Protein AF-A0A915B8F0-F1 (afdb_monomer_lite)

pLDDT: mean 71.28, std 22.47, range [29.95, 95.25]

Radius of gyration: 30.82 Å; chains: 1; bounding box: 68×74×69 Å

Secondary structure (DSSP, 8-state):
-------------------------------------------PPP-EEEE---TT-HHHHHHHHH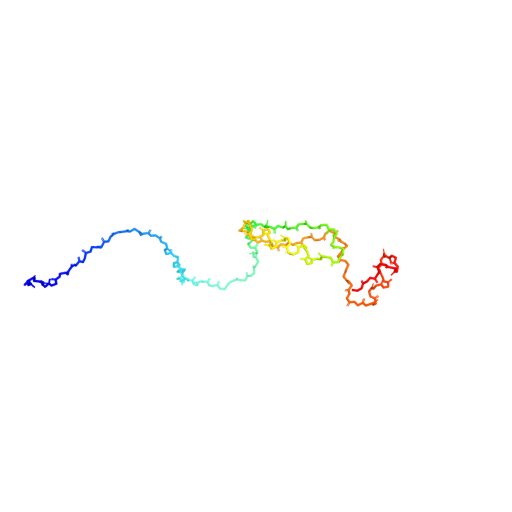HHHHHHS---SEEEE-S------SHHHHTT-SS-GGG---

Sequence (106 aa):
MSGDHPHSSLLNSERSKGGRVDDITEVSTDVEDQSAIKRRRISKKLHIAVAGCSHGEIDKIYACLAEIERTNRFHFDLLISCGDYQAVRNYGDLAHMHVNRKYRNL

Organism: Parascaris univalens (NCBI:txid6257)

Foldseek 3Di:
DDDDDDDDDDDDDDDDDDDDDPDPDDDDDDDDDDDDPPPPPPPDDAAEAEAEACQCPVVVVVVVQVVVCVVPVDHHPYYHYPDNNQPDPDPVVLVVDPDDPVPSDD

Structure (mmCIF, N/CA/C/O backbone):
data_AF-A0A915B8F0-F1
#
_entry.id   AF-A0A915B8F0-F1
#
loop_
_atom_site.group_PDB
_atom_site.id
_atom_site.type_symbol
_atom_site.label_atom_id
_atom_site.label_alt_id
_atom_site.label_comp_id
_atom_site.label_asym_id
_atom_site.label_entity_id
_atom_site.label_seq_id
_atom_site.pdbx_PDB_ins_code
_atom_site.Cartn_x
_atom_site.Cartn_y
_atom_site.Cartn_z
_atom_site.occupancy
_atom_site.B_iso_or_equiv
_atom_site.auth_seq_id
_atom_site.auth_comp_id
_atom_site.auth_asym_id
_atom_site.auth_atom_id
_atom_site.pdbx_PDB_model_num
ATOM 1 N N . MET A 1 1 ? -20.461 -61.640 48.251 1.00 45.03 1 MET A N 1
ATOM 2 C CA . MET A 1 1 ? -20.339 -60.170 48.239 1.00 45.03 1 MET A CA 1
ATOM 3 C C . MET A 1 1 ? -21.276 -59.690 47.126 1.00 45.03 1 MET A C 1
ATOM 5 O O . MET A 1 1 ? -20.879 -59.795 45.980 1.00 45.03 1 MET A O 1
ATOM 9 N N . SER A 1 2 ? -22.604 -59.588 47.302 1.00 41.38 2 SER A N 1
ATOM 10 C C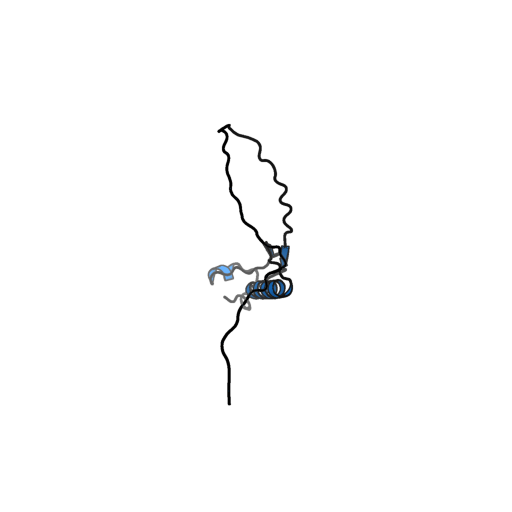A . SER A 1 2 ? -23.382 -58.538 48.012 1.00 41.38 2 SER A CA 1
ATOM 11 C C . SER A 1 2 ? -22.899 -57.126 47.670 1.00 41.38 2 SER A C 1
ATOM 13 O O . SER A 1 2 ? -21.714 -56.873 47.851 1.00 41.38 2 SER A O 1
ATOM 15 N N . GLY A 1 3 ? -23.687 -56.133 47.271 1.00 42.16 3 GLY A N 1
ATOM 16 C CA . GLY A 1 3 ? -25.021 -55.993 46.667 1.00 42.16 3 GLY A CA 1
ATOM 17 C C . GLY A 1 3 ? -24.801 -54.984 45.517 1.00 42.16 3 GLY A C 1
ATOM 18 O O . GLY A 1 3 ? -23.710 -54.959 44.962 1.00 42.16 3 GLY A O 1
ATOM 19 N N . ASP A 1 4 ? -25.651 -54.068 45.087 1.00 44.03 4 ASP A N 1
ATOM 20 C CA . ASP A 1 4 ? -27.036 -53.698 45.326 1.00 44.03 4 ASP A CA 1
ATOM 21 C C . ASP A 1 4 ? -27.424 -52.753 44.167 1.00 44.03 4 ASP A C 1
ATOM 23 O O . ASP A 1 4 ? -26.598 -52.337 43.352 1.00 44.03 4 ASP A O 1
ATOM 27 N N . HIS A 1 5 ? -28.718 -52.491 44.076 1.00 40.12 5 HIS A N 1
ATOM 28 C CA . HIS A 1 5 ? -29.473 -51.948 42.952 1.00 40.12 5 HIS A CA 1
ATOM 29 C C . HIS A 1 5 ? -29.410 -50.390 42.817 1.00 40.12 5 HIS A C 1
ATOM 31 O O . HIS A 1 5 ? -28.662 -49.742 43.546 1.00 40.12 5 HIS A O 1
ATOM 37 N N . PRO A 1 6 ? -30.132 -49.779 41.846 1.00 59.94 6 PRO A N 1
ATOM 38 C CA . PRO A 1 6 ? -29.892 -48.446 41.279 1.00 59.94 6 PRO A CA 1
ATOM 39 C C . PRO A 1 6 ? -30.534 -47.321 42.101 1.00 59.94 6 PRO A C 1
ATOM 41 O O . PRO A 1 6 ? -31.466 -47.578 42.845 1.00 59.94 6 PRO A O 1
ATOM 44 N N . HIS A 1 7 ? -30.133 -46.066 41.888 1.00 40.25 7 HIS A N 1
ATOM 45 C CA . HIS A 1 7 ? -30.911 -44.868 42.252 1.00 40.25 7 HIS A CA 1
ATOM 46 C C . HIS A 1 7 ? -30.341 -43.675 41.451 1.00 40.25 7 HIS A C 1
ATOM 48 O O . HIS A 1 7 ? -29.126 -43.550 41.339 1.00 40.25 7 HIS A O 1
ATOM 54 N N . SER A 1 8 ? -31.146 -42.992 40.620 1.00 39.97 8 SER A N 1
ATOM 55 C CA . SER A 1 8 ? -31.874 -41.740 40.940 1.00 39.97 8 SER A CA 1
ATOM 56 C C . SER A 1 8 ? -30.912 -40.594 41.306 1.00 39.97 8 SER A C 1
ATOM 58 O O . SER A 1 8 ? -29.890 -40.808 41.927 1.00 39.97 8 SER A O 1
ATOM 60 N N . SER A 1 9 ? -31.120 -39.314 41.042 1.00 35.53 9 SER A N 1
ATOM 61 C CA . SER A 1 9 ? -32.196 -38.482 40.512 1.00 35.53 9 SER A CA 1
ATOM 62 C C . SER A 1 9 ? -31.670 -37.052 40.701 1.00 35.53 9 SER A C 1
ATOM 64 O O . SER A 1 9 ? -31.023 -36.803 41.712 1.00 35.53 9 SER A O 1
ATOM 66 N N . LEU A 1 10 ? -32.008 -36.137 39.792 1.00 41.72 10 LEU A N 1
ATOM 67 C CA . LEU A 1 10 ? -32.278 -34.717 40.066 1.00 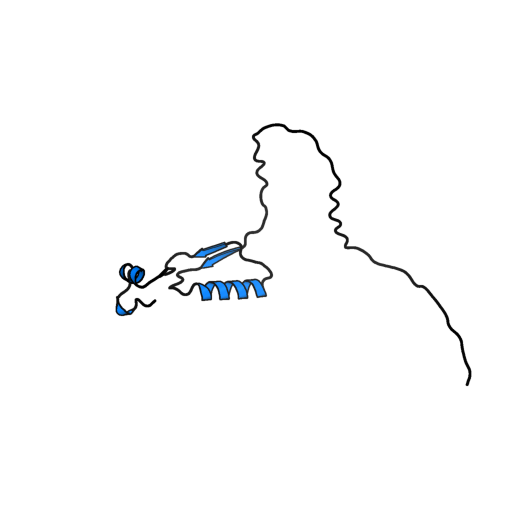41.72 10 LEU A CA 1
ATOM 68 C C . LEU A 1 10 ? -31.315 -33.951 41.000 1.00 41.72 10 LEU A C 1
ATOM 70 O O . LEU A 1 10 ? -31.399 -34.069 42.216 1.00 41.72 10 LEU A O 1
ATOM 74 N N . LEU A 1 11 ? -30.603 -32.966 40.445 1.00 40.94 11 LEU A N 1
ATOM 75 C CA . LEU A 1 11 ? -30.646 -31.619 41.019 1.00 40.94 11 LEU A CA 1
ATOM 76 C C . LEU A 1 11 ? -30.396 -30.558 39.945 1.00 40.94 11 LEU A C 1
ATOM 78 O O . LEU A 1 11 ? -29.403 -30.555 39.224 1.00 40.94 11 LEU A O 1
ATOM 82 N N . ASN A 1 12 ? -31.413 -29.714 39.840 1.00 33.38 12 ASN A N 1
ATOM 83 C CA . ASN A 1 12 ? -31.554 -28.538 39.003 1.00 33.38 12 ASN A CA 1
ATOM 84 C C . ASN A 1 12 ? -30.727 -27.367 39.573 1.00 33.38 12 ASN A C 1
ATOM 86 O O . ASN A 1 12 ? -30.345 -27.396 40.743 1.00 33.38 12 ASN A O 1
ATOM 90 N N . SER A 1 13 ? -30.683 -26.271 38.799 1.00 39.19 13 SER A N 1
ATOM 91 C CA . SER A 1 13 ? -30.461 -24.880 39.260 1.00 39.19 13 SER A CA 1
ATOM 92 C C . SER A 1 13 ? -28.969 -24.467 39.378 1.00 39.19 13 SER A C 1
ATOM 94 O O . SER A 1 13 ? -28.175 -25.206 39.936 1.00 39.19 13 SER A O 1
ATOM 96 N N . GLU A 1 14 ? -28.447 -23.341 38.874 1.00 38.56 14 GLU A N 1
ATOM 97 C CA . GLU A 1 14 ? -28.976 -22.128 38.235 1.00 38.56 14 GLU A CA 1
ATOM 98 C C . GLU A 1 14 ? -27.845 -21.406 37.466 1.00 38.56 14 GLU A C 1
ATOM 100 O O . GLU A 1 14 ? -26.665 -21.648 37.712 1.00 38.56 14 GLU A O 1
ATOM 105 N N . ARG A 1 15 ? -28.251 -20.385 36.689 1.00 36.97 15 ARG A N 1
ATOM 106 C CA . ARG A 1 15 ? -27.520 -19.139 36.351 1.00 36.97 15 ARG A CA 1
ATOM 107 C C . ARG A 1 15 ? -26.955 -19.093 34.919 1.00 36.97 15 ARG A C 1
ATOM 109 O O . ARG A 1 15 ? -25.841 -19.511 34.661 1.00 36.97 15 ARG A O 1
ATOM 116 N N . SER A 1 16 ? -27.753 -18.745 33.907 1.00 36.69 16 SER A N 1
ATOM 117 C CA . SER A 1 16 ? -28.385 -17.446 33.583 1.00 36.69 16 SER A CA 1
ATOM 118 C C . SER A 1 16 ? -27.508 -16.536 32.707 1.00 36.69 16 SER A C 1
ATOM 120 O O . SER A 1 16 ? -26.396 -16.172 33.075 1.00 36.69 16 SER A O 1
ATOM 122 N N . LYS A 1 17 ? -28.162 -16.087 31.624 1.00 37.03 17 LYS A N 1
ATOM 123 C CA . LYS A 1 17 ? -27.924 -14.934 30.735 1.00 37.03 17 LYS A CA 1
ATOM 124 C C . LYS A 1 17 ? -27.046 -15.157 29.503 1.00 37.03 17 LYS A C 1
ATOM 126 O O . LYS A 1 17 ? -25.829 -15.228 29.584 1.00 37.03 17 LYS A O 1
ATOM 131 N N . GLY A 1 18 ? -27.705 -15.111 28.343 1.00 32.53 18 GLY A N 1
ATOM 132 C CA . GLY A 1 18 ? -27.029 -14.840 27.078 1.00 32.53 18 GLY A CA 1
ATOM 133 C C . GLY A 1 18 ? -27.830 -15.051 25.797 1.00 32.53 18 GLY A C 1
ATOM 134 O O . GLY A 1 18 ? -27.214 -15.293 24.770 1.00 32.53 18 GLY A O 1
ATOM 135 N N . GLY A 1 19 ? -29.165 -14.996 25.821 1.00 29.95 19 GLY A N 1
ATOM 136 C CA . GLY A 1 19 ? -29.946 -14.980 24.585 1.00 29.95 19 GLY A CA 1
ATOM 137 C C . GLY A 1 19 ? -29.729 -13.669 23.827 1.00 29.95 19 GLY A C 1
ATOM 138 O O . GLY A 1 19 ? -29.913 -12.594 24.394 1.00 29.95 19 GLY A O 1
ATOM 139 N N . ARG A 1 20 ? -29.387 -13.757 22.542 1.00 36.34 20 ARG A N 1
ATOM 140 C CA . ARG A 1 20 ? -29.775 -12.738 21.566 1.00 36.34 20 ARG A CA 1
ATOM 141 C C . ARG A 1 20 ? -30.607 -13.432 20.501 1.00 36.34 20 ARG A C 1
ATOM 143 O O . ARG A 1 20 ? -30.107 -13.906 19.491 1.00 36.34 20 ARG A O 1
ATOM 150 N N . VAL A 1 21 ? -31.877 -13.584 20.851 1.00 37.94 21 VAL A N 1
ATOM 151 C CA . VAL A 1 21 ? -32.962 -13.736 19.894 1.00 37.94 21 VAL A CA 1
ATOM 152 C C . VAL A 1 21 ? -33.038 -12.417 19.133 1.00 37.94 21 VAL A C 1
ATOM 154 O O . VAL A 1 21 ? -33.317 -11.375 19.727 1.00 37.94 21 VAL A O 1
ATOM 157 N N . ASP A 1 22 ? -32.709 -12.434 17.847 1.00 35.97 22 ASP A N 1
ATOM 158 C CA . ASP A 1 22 ? -33.068 -11.330 16.965 1.00 35.97 22 ASP A CA 1
ATOM 159 C C . ASP A 1 22 ? -34.542 -11.537 16.601 1.00 35.97 22 ASP A C 1
ATOM 161 O O . ASP A 1 22 ? -34.896 -12.161 15.603 1.00 35.97 22 ASP A O 1
ATOM 165 N N . ASP A 1 23 ? -35.395 -11.095 17.523 1.00 31.19 23 ASP A N 1
ATOM 166 C CA . ASP A 1 23 ? -36.841 -11.021 17.379 1.00 31.19 23 ASP A CA 1
ATOM 167 C C . ASP A 1 23 ? -37.148 -9.952 16.318 1.00 31.19 23 ASP A C 1
ATOM 169 O O . ASP A 1 23 ? -37.038 -8.750 16.568 1.00 31.19 23 ASP A O 1
ATOM 173 N N . ILE A 1 24 ? -37.442 -10.390 15.093 1.00 50.12 24 ILE A N 1
ATOM 174 C CA . ILE A 1 24 ? -38.013 -9.537 14.050 1.00 50.12 24 ILE A CA 1
ATOM 175 C C . ILE A 1 24 ? -39.509 -9.843 14.032 1.00 50.12 24 ILE A C 1
ATOM 177 O O . ILE A 1 24 ? -39.987 -10.616 13.206 1.00 50.12 24 ILE A O 1
ATOM 181 N N . THR A 1 25 ? -40.226 -9.255 14.988 1.00 39.03 25 THR A N 1
ATOM 182 C CA . THR A 1 25 ? -41.686 -9.160 14.957 1.00 39.03 25 THR A CA 1
ATOM 183 C C . THR A 1 25 ? -42.078 -7.786 14.398 1.00 39.03 25 THR A C 1
ATOM 185 O O . THR A 1 25 ? -41.432 -6.771 14.656 1.00 39.03 25 THR A O 1
ATOM 188 N N . GLU A 1 26 ? -43.089 -7.818 13.540 1.00 53.31 26 GLU A N 1
ATOM 189 C CA . GLU A 1 26 ? -43.472 -6.886 12.478 1.00 53.31 26 GLU A CA 1
ATOM 190 C C . GLU A 1 26 ? -43.956 -5.493 12.940 1.00 53.31 26 GLU A C 1
ATOM 192 O O . GLU A 1 26 ? -44.329 -5.300 14.093 1.00 53.31 26 GLU A O 1
ATOM 197 N N . VAL A 1 27 ? -44.035 -4.531 12.007 1.00 34.59 27 VAL A N 1
ATOM 198 C CA . VAL A 1 27 ? -45.320 -3.973 11.515 1.00 34.59 27 VAL A CA 1
ATOM 199 C C . VAL A 1 27 ? -45.065 -2.857 10.489 1.00 34.59 27 VAL A C 1
ATOM 201 O O . VAL A 1 27 ? -44.301 -1.918 10.708 1.00 34.59 27 VAL A O 1
ATOM 204 N N . SER A 1 28 ? -45.735 -3.012 9.352 1.00 52.53 28 SER A N 1
ATOM 205 C CA . SER A 1 28 ? -45.858 -2.105 8.212 1.00 52.53 28 SER A CA 1
ATOM 206 C C . SER A 1 28 ? -46.676 -0.855 8.545 1.00 52.53 28 SER A C 1
ATOM 208 O O . SER A 1 28 ? -47.714 -0.998 9.177 1.00 52.53 28 SER A O 1
ATOM 210 N N . THR A 1 29 ? -46.316 0.307 7.994 1.00 40.31 29 THR A N 1
ATOM 211 C CA . THR A 1 29 ? -47.291 1.242 7.397 1.00 40.31 29 THR A CA 1
ATOM 212 C C . THR A 1 29 ? -46.619 2.169 6.379 1.00 40.31 29 THR A C 1
ATOM 214 O O . THR A 1 29 ? -45.672 2.888 6.680 1.00 40.31 29 THR A O 1
ATOM 217 N N . ASP A 1 30 ? -47.164 2.074 5.169 1.00 38.00 30 ASP A N 1
ATOM 218 C CA . ASP A 1 30 ? -47.443 3.111 4.177 1.00 38.00 30 ASP A CA 1
ATOM 219 C C . ASP A 1 30 ? -46.319 3.877 3.455 1.00 38.00 30 ASP A C 1
ATOM 221 O O . ASP A 1 30 ? -45.415 4.502 4.001 1.00 38.00 30 ASP A O 1
ATOM 225 N N . VAL A 1 31 ? -46.466 3.798 2.134 1.00 60.09 31 VAL A N 1
ATOM 226 C CA . VAL A 1 31 ? -45.743 4.466 1.060 1.00 60.09 31 VAL A CA 1
ATOM 227 C C . VAL A 1 31 ? -45.998 5.970 1.126 1.00 60.09 31 VAL A C 1
ATOM 229 O O . VAL A 1 31 ? -47.104 6.374 0.798 1.00 60.09 31 VAL A O 1
ATOM 232 N N . GLU A 1 32 ? -44.983 6.789 1.422 1.00 45.91 32 GLU A N 1
ATOM 233 C CA . GLU A 1 32 ? -44.943 8.194 0.988 1.00 45.91 32 GLU A CA 1
ATOM 234 C C . GLU A 1 32 ? -43.522 8.662 0.629 1.00 45.91 32 GLU A C 1
ATOM 236 O O . GLU A 1 32 ? -42.502 8.234 1.170 1.00 45.91 32 GLU A O 1
ATOM 241 N N . ASP A 1 33 ? -43.524 9.515 -0.385 1.00 43.62 33 ASP A N 1
ATOM 242 C CA . ASP A 1 33 ? -42.467 9.952 -1.278 1.00 43.62 33 ASP A CA 1
ATOM 243 C C . ASP A 1 33 ? -41.431 10.903 -0.636 1.00 43.62 33 ASP A C 1
ATOM 245 O O . ASP A 1 33 ? -41.757 11.765 0.170 1.00 43.62 33 ASP A O 1
ATOM 249 N N . GLN A 1 34 ? -40.178 10.723 -1.063 1.00 55.56 34 GLN A N 1
ATOM 250 C CA . GLN A 1 34 ? -39.017 11.631 -1.073 1.00 55.56 34 GLN A CA 1
ATOM 251 C C . GLN A 1 34 ? -38.694 12.557 0.127 1.00 55.56 34 GLN A C 1
ATOM 253 O O . GLN A 1 34 ? -39.442 13.420 0.569 1.00 55.56 34 GLN A O 1
ATOM 258 N N . SER A 1 35 ? -37.386 12.561 0.421 1.00 50.94 35 SER A N 1
ATOM 259 C CA . SER A 1 35 ? -36.592 13.729 0.853 1.00 50.94 35 SER A CA 1
ATOM 260 C C . SER A 1 35 ? -36.426 14.019 2.350 1.00 50.94 35 SER A C 1
ATOM 262 O O . SER A 1 35 ? -36.515 15.148 2.818 1.00 50.94 35 SER A O 1
ATOM 264 N N . ALA A 1 36 ? -35.936 13.034 3.098 1.00 52.59 36 ALA A N 1
ATOM 265 C CA . ALA A 1 36 ? -35.045 13.353 4.212 1.00 52.59 36 ALA A CA 1
ATOM 266 C C . ALA A 1 36 ? -34.004 12.252 4.38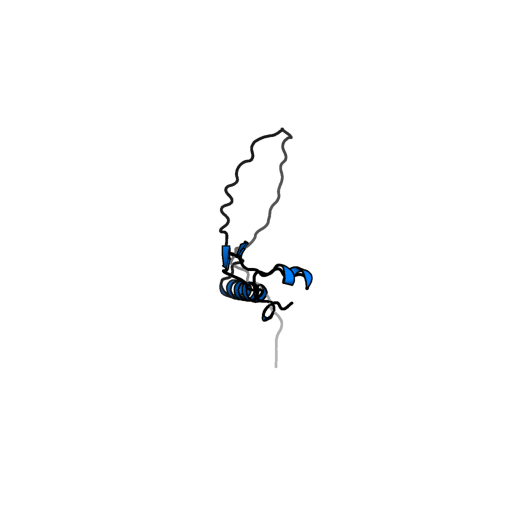4 1.00 52.59 36 ALA A C 1
ATOM 268 O O . ALA A 1 36 ? -34.231 11.253 5.064 1.00 52.59 36 ALA A O 1
ATOM 269 N N . ILE A 1 37 ? -32.822 12.448 3.792 1.00 62.19 37 ILE A N 1
ATOM 270 C CA . ILE A 1 37 ? -31.625 11.688 4.160 1.00 62.19 37 ILE A CA 1
ATOM 271 C C . ILE A 1 37 ? -31.347 12.014 5.631 1.00 62.19 37 ILE A C 1
ATOM 273 O O . ILE A 1 37 ? -30.648 12.973 5.967 1.00 62.19 37 ILE A O 1
ATOM 277 N N . LYS A 1 38 ? -31.944 11.235 6.536 1.00 54.91 38 LYS A N 1
ATOM 278 C CA . LYS A 1 38 ? -31.667 11.271 7.965 1.00 54.91 38 LYS A CA 1
ATOM 279 C C . LYS A 1 38 ? -30.214 10.851 8.092 1.00 54.91 38 LYS A C 1
ATOM 281 O O . LYS A 1 38 ? -29.906 9.664 8.027 1.00 54.91 38 LYS A O 1
ATOM 286 N N . ARG A 1 39 ? -29.312 11.835 8.193 1.00 65.88 39 ARG A N 1
ATOM 287 C CA . ARG A 1 39 ? -27.879 11.641 8.440 1.00 65.88 39 ARG A CA 1
ATOM 288 C C . ARG A 1 39 ? -27.733 10.884 9.759 1.00 65.88 39 ARG A C 1
ATOM 290 O O . ARG A 1 39 ? -27.550 11.484 10.815 1.00 65.88 39 ARG A O 1
ATOM 297 N N . ARG A 1 40 ? -27.860 9.555 9.713 1.00 70.69 40 ARG A N 1
ATOM 298 C CA . ARG A 1 40 ? -27.447 8.666 10.792 1.00 70.69 40 ARG A CA 1
ATOM 299 C C . ARG A 1 40 ? -25.982 8.993 11.005 1.00 70.69 40 ARG A C 1
ATOM 301 O O . ARG A 1 40 ? -25.162 8.696 10.142 1.00 70.69 40 ARG A O 1
ATOM 308 N N . ARG A 1 41 ? -25.660 9.663 12.113 1.00 70.75 41 ARG A N 1
ATOM 309 C CA . ARG A 1 41 ? -24.270 9.845 12.528 1.00 70.75 41 ARG A CA 1
ATOM 310 C C . ARG A 1 41 ? -23.713 8.440 12.704 1.00 70.75 41 ARG A C 1
ATOM 312 O O . ARG A 1 41 ? -24.091 7.734 13.634 1.00 70.75 41 ARG A O 1
ATOM 319 N N . ILE A 1 42 ? -22.900 8.001 11.751 1.00 72.62 42 ILE A N 1
ATOM 320 C CA . ILE A 1 42 ? -22.190 6.735 11.850 1.00 72.62 42 ILE A CA 1
ATOM 321 C C . ILE A 1 42 ? -21.142 6.965 12.937 1.00 72.62 42 ILE A C 1
ATOM 323 O O . ILE A 1 42 ? -20.125 7.599 12.698 1.00 72.62 42 ILE A O 1
ATOM 327 N N . SER A 1 43 ? -21.419 6.511 14.157 1.00 76.69 43 SER A N 1
ATOM 328 C CA . SER A 1 43 ? -20.490 6.585 15.290 1.00 76.69 43 SER A CA 1
ATOM 329 C C . SER A 1 43 ? -19.538 5.384 15.331 1.00 76.69 43 SER A C 1
ATOM 331 O O . SER A 1 43 ? -19.097 4.977 16.403 1.00 76.69 43 SER A O 1
ATOM 333 N N . LYS A 1 44 ? -19.251 4.771 14.176 1.00 83.88 44 LYS A N 1
ATOM 334 C CA . LYS A 1 44 ? -18.278 3.678 14.095 1.00 83.88 44 LYS A CA 1
ATOM 335 C C . LYS A 1 44 ? -16.874 4.268 14.224 1.00 83.88 44 LYS A C 1
ATOM 337 O O . LYS A 1 44 ? -16.550 5.242 13.548 1.00 83.88 44 LYS A O 1
ATOM 342 N N . LYS A 1 45 ? -16.061 3.690 15.110 1.00 87.06 45 LYS A N 1
ATOM 343 C CA . LYS A 1 45 ? -14.639 4.019 15.228 1.00 87.06 45 LYS A CA 1
ATOM 344 C C . LYS A 1 45 ? -13.928 3.460 13.998 1.00 87.06 45 LYS A C 1
ATOM 346 O O . LYS A 1 45 ? -14.025 2.263 13.760 1.00 87.06 45 LYS A O 1
ATOM 351 N N . LEU A 1 46 ? -13.277 4.336 13.236 1.00 93.44 46 LEU A N 1
ATOM 352 C CA . LEU A 1 46 ? -12.508 3.963 12.052 1.00 93.44 46 LEU A CA 1
ATOM 353 C C . LEU A 1 46 ? -11.042 3.768 12.421 1.00 93.44 46 LEU A C 1
ATOM 355 O O . LEU A 1 46 ? -10.461 4.583 13.144 1.00 93.44 46 LEU A O 1
ATOM 359 N N . HIS A 1 47 ? -10.452 2.707 11.893 1.00 94.00 47 HIS A N 1
ATOM 360 C CA . HIS A 1 47 ? -9.041 2.391 12.022 1.00 94.00 47 HIS A CA 1
ATOM 361 C C . HIS A 1 47 ? -8.367 2.626 10.673 1.00 94.00 47 HIS A C 1
ATOM 363 O O . HIS A 1 47 ? -8.573 1.883 9.719 1.00 94.00 47 HIS A O 1
ATOM 369 N N . ILE A 1 48 ? -7.573 3.692 10.587 1.00 94.69 48 ILE A N 1
ATOM 370 C CA . ILE A 1 48 ? -6.913 4.105 9.347 1.00 94.69 48 ILE A CA 1
ATOM 371 C C . ILE A 1 48 ? -5.409 3.918 9.511 1.00 94.69 48 ILE A C 1
ATOM 373 O O . ILE A 1 48 ? -4.811 4.462 10.440 1.00 94.69 48 ILE A O 1
ATOM 377 N N . ALA A 1 49 ? -4.806 3.159 8.604 1.00 94.81 49 ALA A N 1
ATOM 378 C CA . ALA A 1 49 ? -3.365 3.036 8.480 1.00 94.81 49 ALA A CA 1
ATOM 379 C C . ALA A 1 49 ? -2.823 4.103 7.527 1.00 94.81 49 ALA A C 1
ATOM 381 O O . ALA A 1 49 ? -3.425 4.390 6.492 1.00 94.81 49 ALA A O 1
ATOM 382 N N . VAL A 1 50 ? -1.662 4.665 7.855 1.00 93.88 50 VAL A N 1
ATOM 383 C CA . VAL A 1 50 ? -0.943 5.599 6.984 1.00 93.88 50 VAL A CA 1
ATOM 384 C C . VAL A 1 50 ? 0.452 5.041 6.748 1.00 93.88 50 VAL A C 1
ATOM 386 O O . VAL A 1 50 ? 1.192 4.808 7.702 1.00 93.88 50 VAL A O 1
ATOM 389 N N . ALA A 1 51 ? 0.796 4.819 5.484 1.00 92.44 51 ALA A N 1
ATOM 390 C CA . ALA A 1 51 ? 2.101 4.335 5.059 1.00 92.44 51 ALA A CA 1
ATOM 391 C C . ALA A 1 51 ? 2.807 5.379 4.185 1.00 92.44 51 ALA A C 1
ATOM 393 O O . ALA A 1 51 ? 2.183 6.081 3.387 1.00 92.44 51 ALA A O 1
ATOM 394 N N . GLY A 1 52 ? 4.128 5.471 4.352 1.00 87.06 52 GLY A N 1
ATOM 395 C CA . GLY A 1 52 ? 4.998 6.270 3.490 1.00 87.06 52 GLY A CA 1
ATOM 396 C C . GLY A 1 52 ? 5.226 5.619 2.121 1.00 87.06 52 GLY A C 1
ATOM 397 O O . GLY A 1 52 ? 4.425 4.801 1.664 1.00 87.06 52 GLY A O 1
ATOM 398 N N . CYS A 1 53 ? 6.334 5.974 1.469 1.00 84.12 53 CYS A N 1
ATOM 399 C CA . CYS A 1 53 ? 6.694 5.429 0.161 1.00 84.12 53 CYS A CA 1
ATOM 400 C C . CYS A 1 53 ? 6.802 3.902 0.192 1.00 84.12 53 CYS A C 1
ATOM 402 O O . CYS A 1 53 ? 7.511 3.342 1.027 1.00 84.12 53 CYS A O 1
ATOM 404 N N . SER A 1 54 ? 6.087 3.234 -0.717 1.00 79.50 54 SER A N 1
ATOM 405 C CA . SER A 1 54 ? 6.057 1.769 -0.769 1.00 79.50 54 SER A CA 1
ATOM 406 C C . SER A 1 54 ? 7.211 1.201 -1.600 1.00 79.50 54 SER A C 1
ATOM 408 O O . SER A 1 54 ? 7.600 0.070 -1.354 1.00 79.50 54 SER A O 1
ATOM 410 N N . HIS A 1 55 ? 7.769 1.963 -2.554 1.00 79.06 55 HIS A N 1
ATOM 411 C CA . HIS A 1 55 ? 8.902 1.580 -3.416 1.00 79.06 55 HIS A CA 1
ATOM 412 C C . HIS A 1 55 ? 8.763 0.170 -4.033 1.00 79.06 55 HIS A C 1
ATOM 414 O O . HIS A 1 55 ? 9.733 -0.579 -4.127 1.00 79.06 55 HIS A O 1
ATOM 420 N N . GLY A 1 56 ? 7.540 -0.217 -4.417 1.00 78.06 56 GLY A N 1
ATOM 421 C CA . GLY A 1 56 ? 7.230 -1.551 -4.947 1.00 78.06 56 GLY A CA 1
ATOM 422 C C . GLY A 1 56 ? 7.025 -2.652 -3.896 1.00 78.06 56 GLY A C 1
ATOM 423 O O . GLY A 1 56 ? 6.722 -3.781 -4.255 1.00 78.06 56 GLY A O 1
ATOM 424 N N . GLU A 1 57 ? 7.128 -2.347 -2.602 1.00 85.44 57 GLU A N 1
ATOM 425 C CA . GLU A 1 57 ? 7.032 -3.307 -1.493 1.00 85.44 57 GLU A CA 1
ATOM 426 C C . GLU A 1 57 ? 5.694 -3.225 -0.735 1.00 85.44 57 GLU A C 1
ATOM 428 O O . GLU A 1 57 ? 5.644 -3.314 0.495 1.00 85.44 57 GLU A O 1
ATOM 433 N N . ILE A 1 58 ? 4.580 -3.061 -1.456 1.00 89.69 58 ILE A N 1
ATOM 434 C CA . ILE A 1 58 ? 3.246 -2.979 -0.838 1.00 89.69 58 ILE A CA 1
ATOM 435 C C . ILE A 1 58 ? 2.900 -4.228 -0.010 1.00 89.69 58 ILE A C 1
ATOM 437 O O . ILE A 1 58 ? 2.260 -4.118 1.036 1.00 89.69 58 ILE A O 1
ATOM 441 N N . ASP A 1 59 ? 3.389 -5.401 -0.414 1.00 89.81 59 ASP A N 1
ATOM 442 C CA . ASP A 1 59 ? 3.166 -6.659 0.304 1.00 89.81 59 ASP A CA 1
ATOM 443 C C . ASP A 1 59 ? 3.716 -6.611 1.733 1.00 89.81 59 ASP A C 1
ATOM 445 O O . ASP A 1 59 ? 3.094 -7.130 2.661 1.00 89.81 59 ASP A O 1
ATOM 449 N N . LYS A 1 60 ? 4.845 -5.921 1.951 1.00 91.38 60 LYS A N 1
ATOM 450 C CA . LYS A 1 60 ? 5.408 -5.736 3.296 1.00 91.38 60 LYS A CA 1
ATOM 451 C C . LYS A 1 60 ? 4.514 -4.862 4.165 1.00 91.38 60 LYS A C 1
ATOM 453 O O . LYS A 1 60 ? 4.391 -5.116 5.363 1.00 91.38 60 LYS A O 1
ATOM 458 N N . ILE A 1 61 ? 3.882 -3.848 3.573 1.00 92.81 61 ILE A N 1
ATOM 459 C CA . ILE A 1 61 ? 2.934 -2.985 4.281 1.00 92.81 61 ILE A CA 1
ATOM 460 C C . ILE A 1 61 ? 1.731 -3.822 4.717 1.00 92.81 61 ILE A C 1
ATOM 462 O O . ILE A 1 61 ? 1.392 -3.809 5.897 1.00 92.81 61 ILE A O 1
ATOM 466 N N . TYR A 1 62 ? 1.142 -4.617 3.821 1.00 93.94 62 TYR A N 1
ATOM 467 C CA . TYR A 1 62 ? 0.023 -5.495 4.177 1.00 93.94 62 TYR A CA 1
ATOM 468 C C . TYR A 1 62 ? 0.394 -6.557 5.215 1.00 93.94 62 TYR A C 1
ATOM 470 O O . TYR A 1 62 ? -0.377 -6.781 6.146 1.00 93.94 62 TYR A O 1
ATOM 478 N N . ALA A 1 63 ? 1.577 -7.167 5.115 1.00 94.38 63 ALA A N 1
ATOM 479 C CA . ALA A 1 63 ? 2.061 -8.114 6.119 1.00 94.38 63 ALA A CA 1
ATOM 480 C C . ALA A 1 63 ? 2.196 -7.459 7.506 1.00 94.38 63 ALA A C 1
ATOM 482 O O . ALA A 1 63 ? 1.795 -8.041 8.513 1.00 94.38 63 ALA A O 1
ATOM 483 N N . CYS A 1 64 ? 2.703 -6.224 7.556 1.00 93.50 64 CYS A N 1
ATOM 484 C CA . CYS A 1 64 ? 2.791 -5.443 8.788 1.00 93.50 64 CYS A CA 1
ATOM 485 C C . CYS A 1 64 ? 1.401 -5.136 9.367 1.00 93.50 64 CYS A C 1
ATOM 487 O O . CYS A 1 64 ? 1.176 -5.326 10.562 1.00 93.50 64 CYS A O 1
ATOM 489 N N . LEU A 1 65 ? 0.445 -4.724 8.526 1.00 94.75 65 LEU A N 1
ATOM 490 C CA . LEU A 1 65 ? -0.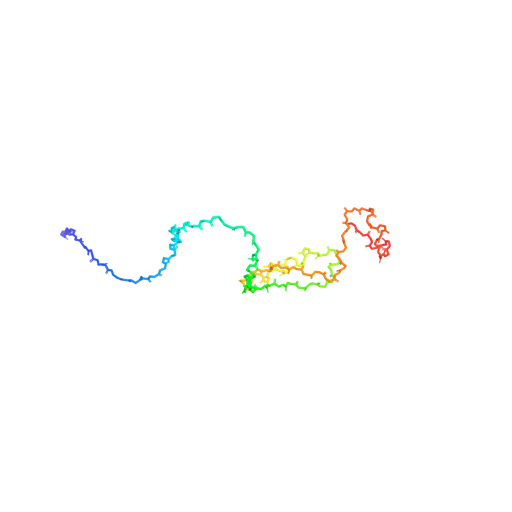934 -4.488 8.960 1.00 94.75 65 LEU A CA 1
ATOM 491 C C . LEU A 1 65 ? -1.565 -5.758 9.532 1.00 94.75 65 LEU A C 1
ATOM 493 O O . LEU A 1 65 ? -2.105 -5.707 10.633 1.00 94.75 65 LEU A O 1
ATOM 497 N N . ALA A 1 66 ? -1.433 -6.895 8.847 1.00 94.56 66 ALA A N 1
ATOM 498 C CA . ALA A 1 66 ? -1.972 -8.173 9.308 1.00 94.56 66 ALA A CA 1
ATOM 499 C C . ALA A 1 66 ? -1.414 -8.582 10.685 1.00 94.56 66 ALA A C 1
ATOM 501 O O . ALA A 1 66 ? -2.157 -9.056 11.546 1.00 94.56 66 ALA A O 1
ATOM 502 N N . GLU A 1 67 ? -0.123 -8.349 10.930 1.00 95.25 67 GLU A N 1
ATOM 503 C CA . GLU A 1 67 ? 0.504 -8.633 12.226 1.00 95.25 67 GLU A CA 1
ATOM 504 C C . GLU A 1 67 ? -0.013 -7.712 13.348 1.00 95.25 67 GLU A C 1
ATOM 506 O O . GLU A 1 67 ? -0.235 -8.150 14.485 1.00 95.25 67 GLU A O 1
ATOM 511 N N . ILE A 1 68 ? -0.277 -6.441 13.028 1.00 94.69 68 ILE A N 1
ATOM 512 C CA . ILE A 1 68 ? -0.886 -5.487 13.963 1.00 94.69 68 ILE A CA 1
ATOM 513 C C . ILE A 1 68 ? -2.331 -5.892 14.284 1.00 94.69 68 ILE A C 1
ATOM 515 O O . ILE A 1 68 ? -2.719 -5.890 15.455 1.00 94.69 68 ILE A O 1
ATOM 519 N N . GLU A 1 69 ? -3.120 -6.280 13.279 1.00 94.88 69 GLU A N 1
ATOM 520 C CA . GLU A 1 69 ? -4.501 -6.747 13.471 1.00 94.88 69 GLU A CA 1
ATOM 521 C C . GLU A 1 69 ? -4.553 -7.991 14.368 1.00 94.88 69 GLU A C 1
ATOM 523 O O . GLU A 1 69 ? -5.353 -8.056 15.310 1.00 94.88 69 GLU A O 1
ATOM 528 N N . ARG A 1 70 ? -3.633 -8.940 14.142 1.00 94.06 70 ARG A N 1
ATOM 529 C CA . ARG A 1 70 ? -3.491 -10.169 14.938 1.00 94.06 70 ARG A CA 1
ATOM 530 C C . ARG A 1 70 ? -3.252 -9.875 16.420 1.00 94.06 70 ARG A C 1
ATOM 532 O O . ARG A 1 70 ? -3.754 -10.597 17.281 1.00 94.06 70 ARG A O 1
ATOM 539 N N . THR A 1 71 ? -2.497 -8.821 16.719 1.00 93.81 71 THR A N 1
ATOM 540 C CA . THR A 1 71 ? -2.129 -8.455 18.093 1.00 93.81 71 THR A CA 1
ATOM 541 C C . THR A 1 71 ? -3.202 -7.598 18.771 1.00 93.81 71 THR A C 1
ATOM 543 O O . THR A 1 71 ? -3.463 -7.762 19.964 1.00 93.81 71 THR A O 1
ATOM 546 N N . ASN A 1 72 ? -3.877 -6.722 18.019 1.00 88.81 72 ASN A N 1
ATOM 547 C CA . ASN A 1 72 ? -4.675 -5.638 18.597 1.00 88.81 72 ASN A CA 1
ATOM 548 C C . ASN A 1 72 ? -6.201 -5.848 18.547 1.00 88.81 72 ASN A C 1
ATOM 550 O O . ASN A 1 72 ? -6.939 -4.986 19.028 1.00 88.81 72 ASN A O 1
ATOM 554 N N . ARG A 1 73 ? -6.691 -6.983 18.018 1.00 88.94 73 ARG A N 1
ATOM 555 C CA . ARG A 1 73 ? -8.130 -7.330 17.924 1.00 88.94 73 ARG A CA 1
ATOM 556 C C . ARG A 1 73 ? -8.995 -6.246 17.256 1.00 88.94 73 ARG A C 1
ATOM 558 O O . ARG A 1 73 ? -10.165 -6.080 17.604 1.00 88.94 73 ARG A O 1
ATOM 565 N N . PHE A 1 74 ? -8.430 -5.508 16.307 1.00 91.81 74 PHE A N 1
ATOM 566 C CA . PHE A 1 74 ? -9.168 -4.612 15.418 1.00 91.81 74 PHE A CA 1
ATOM 567 C C . PHE A 1 74 ? -8.717 -4.845 13.978 1.00 91.81 74 PHE A C 1
ATOM 569 O O . PHE A 1 74 ? -7.626 -5.365 13.760 1.00 91.81 74 PHE A O 1
ATOM 576 N N . HIS A 1 75 ? -9.548 -4.431 13.024 1.00 93.06 75 HIS A N 1
ATOM 577 C CA . HIS A 1 75 ? -9.213 -4.427 11.601 1.00 93.06 75 HIS A CA 1
ATOM 578 C C . HIS A 1 75 ? -9.080 -2.999 11.090 1.00 93.06 75 HIS A C 1
ATOM 580 O O . HIS A 1 75 ? -9.757 -2.101 11.595 1.00 93.06 75 HIS A O 1
ATOM 586 N N . PHE A 1 76 ? -8.207 -2.794 10.110 1.00 94.56 76 PHE A N 1
ATOM 587 C CA . PHE A 1 76 ? -8.083 -1.526 9.406 1.00 94.56 76 PHE A CA 1
ATOM 588 C C . PHE A 1 76 ? -9.193 -1.384 8.360 1.00 94.56 76 PHE A C 1
ATOM 590 O O . PHE A 1 76 ? -9.451 -2.290 7.573 1.00 94.56 76 PHE A O 1
ATOM 597 N N . ASP A 1 77 ? -9.830 -0.217 8.323 1.00 94.25 77 ASP A N 1
ATOM 598 C CA . ASP A 1 77 ? -10.858 0.120 7.335 1.00 94.25 77 ASP A CA 1
ATOM 599 C C . ASP A 1 77 ? -10.251 0.730 6.062 1.00 94.25 77 ASP A C 1
ATOM 601 O O . ASP A 1 77 ? -10.847 0.680 4.987 1.00 94.25 77 ASP A O 1
ATOM 605 N N . LEU A 1 78 ? -9.082 1.365 6.192 1.00 94.19 78 LEU A N 1
ATOM 606 C CA . LEU A 1 78 ? -8.439 2.112 5.116 1.00 94.19 78 LEU A CA 1
ATOM 607 C C . LEU A 1 78 ? -6.922 2.156 5.308 1.00 94.19 78 LEU A C 1
ATOM 609 O O . LEU A 1 78 ? -6.440 2.443 6.403 1.00 94.19 78 LEU A O 1
ATOM 613 N N . LEU A 1 79 ? -6.182 1.961 4.217 1.00 93.56 79 LEU A N 1
ATOM 614 C CA . LEU A 1 79 ? -4.759 2.270 4.113 1.00 93.56 79 LEU A CA 1
ATOM 615 C C . LEU A 1 79 ? -4.573 3.489 3.204 1.00 93.56 79 LEU A C 1
ATOM 617 O O . LEU A 1 79 ? -4.983 3.479 2.045 1.00 93.56 79 LEU A O 1
ATOM 621 N N . ILE A 1 80 ? -3.921 4.524 3.722 1.00 93.69 80 ILE A N 1
ATOM 622 C CA . ILE A 1 80 ? -3.490 5.693 2.958 1.00 93.69 80 ILE A CA 1
ATOM 623 C C . ILE A 1 80 ? -2.004 5.521 2.640 1.00 93.69 80 ILE A C 1
ATOM 625 O O . ILE A 1 80 ? -1.176 5.534 3.548 1.00 93.69 80 ILE A O 1
ATOM 629 N N . SER A 1 81 ? -1.671 5.366 1.358 1.00 90.81 81 SER A N 1
ATOM 630 C CA . SER A 1 81 ? -0.286 5.384 0.874 1.00 90.81 81 SER A CA 1
ATOM 631 C C . SER A 1 81 ? 0.061 6.784 0.373 1.00 90.81 81 SER A C 1
ATOM 633 O O . SER A 1 81 ? -0.590 7.306 -0.534 1.00 90.81 81 SER A O 1
ATOM 635 N N . CYS A 1 82 ? 1.068 7.408 0.986 1.00 88.19 82 CYS A N 1
ATOM 636 C CA . CYS A 1 82 ? 1.432 8.806 0.741 1.00 88.19 82 CYS A CA 1
ATOM 637 C C . CYS A 1 82 ? 2.228 9.043 -0.556 1.00 88.19 82 CYS A C 1
ATOM 639 O O . CYS A 1 82 ? 2.599 10.183 -0.831 1.00 88.19 82 CYS A O 1
ATOM 641 N N . GLY A 1 83 ? 2.490 8.009 -1.360 1.00 79.50 83 GLY A N 1
ATOM 642 C CA . GLY A 1 83 ? 3.128 8.148 -2.669 1.00 79.50 83 GLY A CA 1
ATOM 643 C C . GLY A 1 83 ? 4.144 7.053 -2.965 1.00 79.50 83 GLY A C 1
ATOM 644 O O . GLY A 1 83 ? 4.363 6.157 -2.160 1.00 79.50 83 GLY A O 1
ATOM 645 N N . ASP A 1 84 ? 4.735 7.122 -4.157 1.00 81.06 84 ASP A N 1
ATOM 646 C CA . ASP A 1 84 ? 5.774 6.201 -4.636 1.00 81.06 84 ASP A CA 1
ATOM 647 C C . ASP A 1 84 ? 5.444 4.711 -4.413 1.00 81.06 84 ASP A C 1
ATOM 649 O O . ASP A 1 84 ? 6.152 3.959 -3.742 1.00 81.06 84 ASP A O 1
ATOM 653 N N . TYR A 1 85 ? 4.296 4.296 -4.953 1.00 80.31 85 TYR A N 1
ATOM 654 C CA . TYR A 1 85 ? 3.861 2.897 -4.962 1.00 80.31 85 TYR A CA 1
ATOM 655 C C . TYR A 1 85 ? 4.629 2.053 -5.994 1.00 80.31 85 TYR A C 1
ATOM 657 O O . TYR A 1 85 ? 4.770 0.850 -5.810 1.00 80.31 85 TYR A O 1
ATOM 665 N N . GLN A 1 86 ? 5.148 2.687 -7.056 1.00 82.31 86 GLN A N 1
ATOM 666 C CA . GLN A 1 86 ? 5.810 2.029 -8.189 1.00 82.31 86 GLN A CA 1
ATOM 667 C C . GLN A 1 86 ? 4.914 0.960 -8.865 1.00 82.31 86 GLN A C 1
ATOM 669 O O . GLN A 1 86 ? 5.239 -0.221 -8.904 1.00 82.31 86 GLN A O 1
ATOM 674 N N . ALA A 1 87 ? 3.772 1.379 -9.437 1.00 85.06 87 ALA A N 1
ATOM 675 C CA . ALA A 1 87 ? 2.805 0.510 -10.138 1.00 85.06 87 ALA A CA 1
ATOM 676 C C . ALA A 1 87 ? 3.299 0.029 -11.521 1.00 85.06 87 ALA A C 1
ATOM 678 O O . ALA A 1 87 ? 2.661 0.296 -12.541 1.00 85.06 87 ALA A O 1
ATOM 679 N N . VAL A 1 88 ? 4.443 -0.648 -11.584 1.00 87.75 88 VAL A N 1
ATOM 680 C CA . VAL A 1 88 ? 4.951 -1.214 -12.839 1.00 87.75 88 VAL A CA 1
ATOM 681 C C . VAL A 1 88 ? 4.142 -2.465 -13.173 1.00 87.75 88 VAL A C 1
ATOM 683 O O . VAL A 1 88 ? 4.185 -3.451 -12.448 1.00 87.75 88 VAL A O 1
ATOM 686 N N . ARG A 1 89 ? 3.394 -2.437 -14.277 1.00 88.00 89 ARG A N 1
ATOM 687 C CA . ARG A 1 89 ? 2.588 -3.579 -14.746 1.00 88.00 89 ARG A CA 1
ATOM 688 C C . ARG A 1 89 ? 3.332 -4.403 -15.788 1.00 88.00 89 ARG A C 1
ATOM 690 O O . ARG A 1 89 ? 3.038 -5.577 -15.977 1.00 88.00 89 ARG A O 1
ATOM 697 N N . ASN A 1 90 ? 4.235 -3.765 -16.529 1.00 88.31 90 ASN A N 1
ATOM 698 C CA . ASN A 1 90 ? 5.028 -4.377 -17.588 1.00 88.31 90 ASN A CA 1
ATOM 699 C C . ASN A 1 90 ? 6.276 -3.532 -17.899 1.00 88.31 90 ASN A C 1
ATOM 701 O O . ASN A 1 90 ? 6.426 -2.404 -17.429 1.00 88.31 90 ASN A O 1
ATOM 705 N N . TYR A 1 91 ? 7.149 -4.057 -18.761 1.00 86.75 91 TYR A N 1
ATOM 706 C CA . TYR A 1 91 ? 8.375 -3.377 -19.194 1.00 86.75 91 TYR A CA 1
ATOM 707 C C . TYR A 1 91 ? 8.149 -1.993 -19.836 1.00 86.75 91 TYR A C 1
ATOM 709 O O . TYR A 1 91 ? 9.055 -1.162 -19.811 1.00 86.75 91 TYR A O 1
ATOM 717 N N . GLY A 1 92 ? 6.966 -1.714 -20.391 1.00 87.19 92 GLY A N 1
ATOM 718 C CA . GLY A 1 92 ? 6.622 -0.405 -20.955 1.00 87.19 92 GLY A CA 1
ATOM 719 C C . GLY A 1 92 ? 6.472 0.692 -19.896 1.00 87.19 92 GLY A C 1
ATOM 720 O O . GLY A 1 92 ? 6.844 1.843 -20.140 1.00 87.19 92 GLY A O 1
ATOM 721 N N . ASP A 1 93 ? 6.016 0.340 -18.690 1.00 87.19 93 ASP A N 1
ATOM 722 C CA . ASP A 1 93 ? 5.892 1.290 -17.577 1.00 87.19 93 ASP A CA 1
ATOM 723 C C . ASP A 1 93 ? 7.281 1.741 -17.076 1.00 87.19 93 ASP A C 1
ATOM 725 O O . ASP A 1 93 ? 7.459 2.892 -16.670 1.00 87.19 93 ASP A O 1
ATOM 729 N N . LEU A 1 94 ? 8.310 0.890 -17.217 1.00 85.12 94 LEU A N 1
ATOM 730 C CA . LEU A 1 94 ? 9.690 1.216 -16.840 1.00 85.12 94 LEU A CA 1
ATOM 731 C C . LEU A 1 94 ? 10.226 2.443 -17.590 1.00 85.12 94 LEU A C 1
ATOM 733 O O . LEU A 1 94 ? 11.025 3.203 -17.043 1.00 85.12 94 LEU A O 1
ATOM 737 N N . ALA A 1 95 ? 9.815 2.671 -18.842 1.00 84.06 95 ALA A N 1
ATOM 738 C CA . ALA A 1 95 ? 10.272 3.819 -19.628 1.00 84.06 95 ALA A CA 1
ATOM 739 C C . ALA A 1 95 ? 9.920 5.161 -18.959 1.00 84.06 95 ALA A C 1
ATOM 741 O O . ALA A 1 95 ? 10.716 6.100 -19.029 1.00 84.06 95 ALA A O 1
ATOM 742 N N . HIS A 1 96 ? 8.788 5.194 -18.253 1.00 85.25 96 HIS A N 1
ATOM 743 C CA . HIS A 1 96 ? 8.190 6.377 -17.640 1.00 85.25 96 HIS A CA 1
ATOM 744 C C . HIS A 1 96 ? 8.554 6.546 -16.159 1.00 85.25 96 HIS A C 1
ATOM 746 O O . HIS A 1 96 ? 8.198 7.555 -15.552 1.00 85.25 96 HIS A O 1
ATOM 752 N N . MET A 1 97 ? 9.291 5.599 -15.567 1.00 84.75 97 MET A N 1
ATOM 753 C CA . MET A 1 97 ? 9.787 5.749 -14.201 1.00 84.75 97 MET A CA 1
ATOM 754 C C . MET A 1 97 ? 10.879 6.816 -14.130 1.00 84.75 97 MET A C 1
ATOM 756 O O . MET A 1 97 ? 11.864 6.774 -14.877 1.00 84.75 97 MET A O 1
ATOM 760 N N . HIS A 1 98 ? 10.748 7.727 -13.163 1.00 84.06 98 HIS A N 1
ATOM 761 C CA . HIS A 1 98 ? 11.739 8.762 -12.857 1.00 84.06 98 HIS A CA 1
ATOM 762 C C . HIS A 1 98 ? 12.932 8.191 -12.065 1.00 84.06 98 HIS A C 1
ATOM 764 O O . HIS A 1 98 ? 13.325 8.682 -11.014 1.00 84.06 98 HIS A O 1
ATOM 770 N N . VAL A 1 99 ? 13.496 7.100 -12.578 1.00 83.25 99 VAL A N 1
ATOM 771 C CA . VAL A 1 99 ? 14.602 6.339 -12.001 1.00 83.25 99 VAL A CA 1
ATOM 772 C C . VAL A 1 99 ? 15.620 6.047 -13.104 1.00 83.25 99 VAL A C 1
ATOM 774 O O . VAL A 1 99 ? 15.268 5.861 -14.275 1.00 83.25 99 VAL A O 1
ATOM 777 N N . ASN A 1 100 ? 16.907 6.017 -12.752 1.00 86.75 100 ASN A N 1
ATOM 778 C CA . ASN A 1 100 ? 17.977 5.667 -13.688 1.00 86.75 100 ASN A CA 1
ATOM 779 C C . ASN A 1 100 ? 17.743 4.262 -14.274 1.00 86.75 100 ASN A C 1
ATOM 781 O O . ASN A 1 100 ? 17.368 3.349 -13.542 1.00 86.75 100 ASN A O 1
ATOM 785 N N . ARG A 1 101 ? 18.005 4.071 -15.578 1.00 84.94 101 ARG A N 1
ATOM 786 C CA . ARG A 1 101 ? 17.781 2.803 -16.297 1.00 84.94 101 ARG A CA 1
ATOM 787 C C . ARG A 1 101 ? 18.343 1.578 -15.573 1.00 84.94 101 ARG A C 1
ATOM 789 O O . ARG A 1 101 ? 17.697 0.542 -15.603 1.00 84.94 101 ARG A O 1
ATOM 796 N N . LYS A 1 102 ? 19.481 1.703 -14.879 1.00 88.50 102 LYS A N 1
ATOM 797 C CA . LYS A 1 102 ? 20.101 0.591 -14.130 1.00 88.50 102 LYS A CA 1
ATOM 798 C C . LYS A 1 102 ? 19.293 0.067 -12.931 1.00 88.50 102 LYS A C 1
ATOM 800 O O . LYS A 1 102 ? 19.588 -1.021 -12.462 1.00 88.50 102 LYS A O 1
ATOM 805 N N . TYR A 1 103 ? 18.312 0.821 -12.429 1.00 82.25 103 TYR A N 1
ATOM 806 C CA . TYR A 1 103 ? 17.458 0.414 -11.301 1.00 82.25 103 TYR A CA 1
ATOM 807 C C . TYR A 1 103 ? 16.010 0.126 -11.727 1.00 82.25 103 TYR A C 1
ATOM 809 O O . TYR A 1 103 ? 15.146 -0.076 -10.881 1.00 82.25 103 TYR A O 1
ATOM 817 N N . ARG A 1 104 ? 15.724 0.132 -13.036 1.00 83.50 104 ARG A N 1
ATOM 818 C CA . ARG A 1 104 ? 14.396 -0.178 -13.570 1.00 83.50 104 ARG A CA 1
ATOM 819 C C . ARG A 1 104 ? 14.255 -1.688 -13.711 1.00 83.50 104 ARG A C 1
ATOM 821 O O . ARG A 1 104 ? 14.601 -2.236 -14.753 1.00 83.50 104 ARG A O 1
ATOM 828 N N . ASN A 1 105 ? 13.767 -2.331 -12.662 1.00 80.19 105 ASN A N 1
ATOM 829 C CA . ASN A 1 105 ? 13.467 -3.758 -12.660 1.00 80.19 105 ASN A CA 1
ATOM 830 C C . ASN A 1 105 ? 11.951 -3.970 -12.640 1.00 80.19 105 ASN A C 1
ATOM 832 O O . ASN A 1 105 ? 11.222 -3.117 -12.127 1.00 80.19 105 ASN A O 1
ATOM 836 N N . LEU A 1 106 ? 11.516 -5.069 -13.257 1.00 76.00 106 LEU A N 1
ATOM 837 C C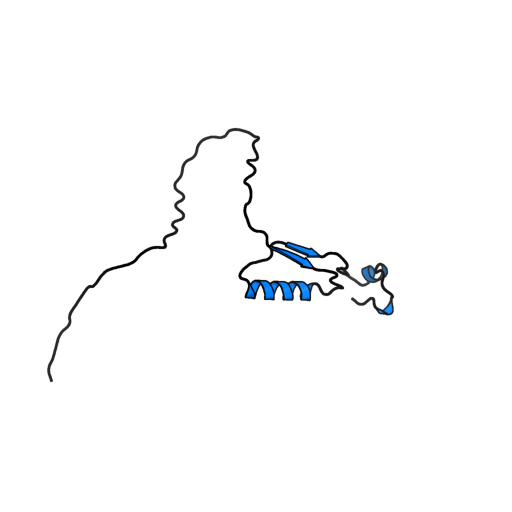A . LEU A 1 106 ? 10.138 -5.553 -13.210 1.00 76.00 106 LEU A CA 1
ATOM 838 C C . LEU A 1 106 ? 9.990 -6.539 -12.052 1.00 76.00 106 LEU A C 1
ATOM 840 O O . LEU A 1 106 ? 10.930 -7.351 -11.886 1.00 76.00 106 LEU A O 1
#